Protein AF-A0A7K9T9A7-F1 (afdb_monomer_lite)

pLDDT: mean 86.73, std 12.32, range [51.47, 96.44]

Foldseek 3Di:
DVVVVVVCVVVQDWDAAPVPRDTDNDPVVNVLVVCVVVVDFPAADPVPRDGHSDPVVNVLLVCVVVVDFPDADPVPRDGHGPND

Organism: NCBI:txid1109041

Secondary structure (DSSP, 8-state):
-HHHHHHHHHS---EE-TTT--EESSHHHHHHHTHHHH----EE-TTT--EESSTTHHHHHHHHHTT---EE-TTT--EE-TT-

Structure (mmCIF, N/CA/C/O backbone):
data_AF-A0A7K9T9A7-F1
#
_entry.id  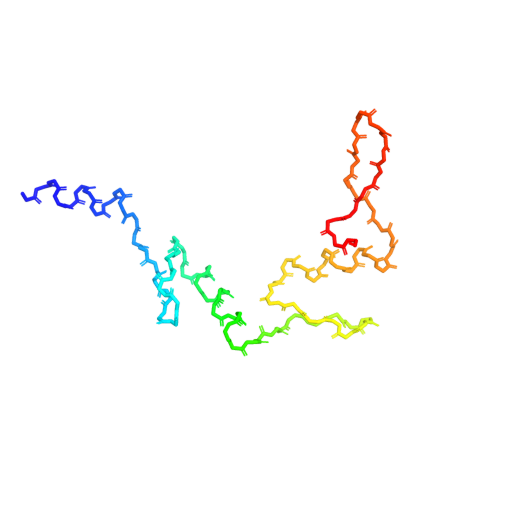 AF-A0A7K9T9A7-F1
#
loop_
_atom_site.group_PDB
_atom_site.id
_atom_site.type_symbol
_atom_site.label_atom_id
_atom_site.label_alt_id
_atom_site.label_comp_id
_atom_site.label_asym_id
_atom_site.label_entity_id
_atom_site.label_seq_id
_atom_site.pdbx_PDB_ins_code
_atom_site.Cartn_x
_atom_site.Cartn_y
_atom_site.Cartn_z
_atom_site.occupancy
_atom_site.B_iso_or_equiv
_atom_site.auth_seq_id
_atom_site.auth_comp_id
_atom_site.auth_asym_id
_atom_site.auth_atom_id
_atom_site.pdbx_PDB_model_num
ATOM 1 N N . SER A 1 1 ? -1.589 7.669 41.281 1.00 61.03 1 SER A N 1
ATOM 2 C CA . SER A 1 1 ? -2.542 8.406 40.418 1.00 61.03 1 SER A CA 1
ATOM 3 C C . SER A 1 1 ? -1.870 9.216 39.301 1.00 61.03 1 SER A C 1
ATOM 5 O O . SER A 1 1 ? -2.457 9.318 38.236 1.00 61.03 1 SER A O 1
ATOM 7 N N . SER A 1 2 ? -0.631 9.715 39.447 1.00 61.81 2 SER A N 1
ATOM 8 C CA . SER A 1 2 ? 0.091 10.383 38.336 1.00 61.81 2 SER A CA 1
ATOM 9 C C . SER A 1 2 ? 0.812 9.430 37.368 1.00 61.81 2 SER A C 1
ATOM 11 O O . SER A 1 2 ? 0.932 9.741 36.187 1.00 61.81 2 SER A O 1
ATOM 13 N N . GLU A 1 3 ? 1.244 8.247 37.819 1.00 60.22 3 GLU A N 1
ATOM 14 C CA . GLU A 1 3 ? 1.948 7.271 36.962 1.00 60.22 3 GLU A CA 1
ATOM 15 C C . GLU A 1 3 ? 1.047 6.601 35.918 1.00 60.22 3 GLU A C 1
ATOM 17 O O . GLU A 1 3 ? 1.513 6.283 34.827 1.00 60.22 3 GLU A O 1
ATOM 22 N N . LEU A 1 4 ? -0.249 6.431 36.210 1.00 60.84 4 LEU A N 1
ATOM 23 C CA . LEU A 1 4 ? -1.214 5.900 35.240 1.00 60.84 4 LEU A CA 1
ATOM 24 C C . LEU A 1 4 ? -1.430 6.890 34.085 1.00 60.84 4 LEU A C 1
ATOM 26 O O . LEU A 1 4 ? -1.385 6.491 32.928 1.00 60.84 4 LEU A O 1
ATOM 30 N N . VAL A 1 5 ? -1.555 8.189 34.385 1.00 60.53 5 VAL A N 1
ATOM 31 C CA . VAL A 1 5 ? -1.706 9.254 33.374 1.00 60.53 5 VAL A CA 1
ATOM 32 C C . VAL A 1 5 ? -0.412 9.466 32.576 1.00 60.53 5 VAL A C 1
ATOM 34 O O . VAL A 1 5 ? -0.459 9.682 31.367 1.00 60.53 5 VAL A O 1
ATOM 37 N N . HIS A 1 6 ? 0.756 9.353 33.217 1.00 60.31 6 HIS A N 1
ATOM 38 C CA . HIS A 1 6 ? 2.050 9.417 32.532 1.00 60.31 6 HIS A CA 1
ATOM 39 C C . HIS A 1 6 ? 2.247 8.242 31.555 1.00 60.31 6 HIS A C 1
ATOM 41 O O . HIS A 1 6 ? 2.704 8.447 30.431 1.00 60.31 6 HIS A O 1
ATOM 47 N N . ASN A 1 7 ? 1.844 7.024 31.936 1.00 54.81 7 ASN A N 1
ATOM 48 C CA . ASN A 1 7 ? 1.906 5.851 31.056 1.00 54.81 7 ASN A CA 1
ATOM 49 C C . ASN A 1 7 ? 0.906 5.913 29.893 1.00 54.81 7 ASN A C 1
ATOM 51 O O . ASN A 1 7 ? 1.249 5.513 28.783 1.00 54.81 7 ASN A O 1
ATOM 55 N N . GLU A 1 8 ? -0.289 6.471 30.096 1.00 54.59 8 GLU A N 1
ATOM 56 C CA . GLU A 1 8 ? -1.260 6.717 29.013 1.00 54.59 8 GLU A CA 1
ATOM 57 C C . GLU A 1 8 ? -0.716 7.697 27.953 1.00 54.59 8 GLU A C 1
ATOM 59 O O . GLU A 1 8 ? -1.122 7.658 26.792 1.00 54.59 8 GLU A O 1
ATOM 64 N N . MET A 1 9 ? 0.241 8.554 28.333 1.00 51.47 9 MET A N 1
ATOM 65 C CA . MET A 1 9 ? 0.904 9.499 27.433 1.00 51.47 9 MET A CA 1
ATOM 66 C C . MET A 1 9 ? 2.057 8.860 26.637 1.00 51.47 9 MET A C 1
ATOM 68 O O . MET A 1 9 ? 2.288 9.241 25.489 1.00 51.47 9 MET A O 1
ATOM 72 N N . HIS A 1 10 ? 2.740 7.852 27.200 1.00 58.72 10 HIS A N 1
ATOM 73 C CA . HIS A 1 10 ? 3.729 7.030 26.477 1.00 58.72 10 HIS A CA 1
ATOM 74 C C . HIS A 1 10 ? 3.068 6.009 25.551 1.00 58.72 10 HIS A C 1
ATOM 76 O O . HIS A 1 10 ? 3.567 5.708 24.464 1.00 58.72 10 HIS A O 1
ATOM 82 N N . VAL A 1 11 ? 1.903 5.499 25.946 1.00 61.38 11 VAL A N 1
ATOM 83 C CA . VAL A 1 11 ? 1.070 4.606 25.140 1.00 61.38 11 VAL A CA 1
ATOM 84 C C . VAL A 1 11 ? 0.092 5.458 24.337 1.00 61.38 11 VAL A C 1
ATOM 86 O O . VAL A 1 11 ? -1.117 5.398 24.539 1.00 61.38 11 VAL A O 1
ATOM 89 N N . GLY A 1 12 ? 0.619 6.272 23.416 1.00 66.94 12 GLY A N 1
ATOM 90 C CA . GLY A 1 12 ? -0.198 7.115 22.540 1.00 66.94 12 GLY A CA 1
ATOM 91 C C . GLY A 1 12 ? -1.423 6.355 22.017 1.00 66.94 12 GLY A C 1
ATOM 92 O O . GLY A 1 12 ? -1.301 5.215 21.564 1.00 66.94 12 GLY A O 1
ATOM 93 N N . LYS A 1 13 ? -2.611 6.963 22.147 1.00 69.31 13 LYS A N 1
ATOM 94 C CA . LYS A 1 13 ? -3.919 6.332 21.900 1.00 69.31 13 LYS A CA 1
ATOM 95 C C . LYS A 1 13 ? -3.907 5.483 20.622 1.00 69.31 13 LYS A C 1
ATOM 97 O O . LYS A 1 13 ? -3.849 6.009 19.510 1.00 69.31 13 LYS A O 1
ATOM 102 N N . LYS A 1 14 ? -3.973 4.158 20.787 1.00 84.44 14 LYS A N 1
ATOM 103 C CA . LYS A 1 14 ? -3.925 3.188 19.685 1.00 84.44 14 LYS A CA 1
ATOM 104 C C . LYS A 1 14 ? -5.322 2.948 19.112 1.00 84.44 14 LYS A C 1
ATOM 106 O O . LYS A 1 14 ? -6.266 2.642 19.835 1.00 84.44 14 LYS A O 1
ATOM 111 N N . TYR A 1 15 ? -5.447 3.034 17.794 1.00 91.12 15 TYR A N 1
ATOM 112 C CA . TYR A 1 15 ? -6.663 2.715 17.050 1.00 91.12 15 TYR A CA 1
ATOM 113 C C . TYR A 1 15 ? -6.656 1.234 16.671 1.00 91.12 15 TYR A C 1
ATOM 115 O O . TYR A 1 15 ? -5.834 0.807 15.858 1.00 91.12 15 TYR A O 1
ATOM 123 N N . LYS A 1 16 ? -7.557 0.445 17.260 1.00 93.94 16 LYS A N 1
ATOM 124 C CA . LYS A 1 16 ? -7.634 -1.006 17.050 1.00 93.94 16 LYS A CA 1
ATOM 125 C C . LYS A 1 16 ? -8.584 -1.356 15.903 1.00 93.94 16 LYS A C 1
ATOM 127 O O . LYS A 1 16 ? -9.693 -0.836 15.826 1.00 93.94 16 LYS A O 1
ATOM 132 N N . CYS A 1 17 ? -8.159 -2.258 15.026 1.00 94.75 17 CYS A N 1
ATOM 133 C CA . CYS A 1 17 ? -9.011 -2.850 14.006 1.00 94.75 17 CYS A CA 1
ATOM 134 C C . CYS A 1 17 ? -9.981 -3.850 14.652 1.00 94.75 17 CYS A C 1
ATOM 136 O O . CYS A 1 17 ? -9.512 -4.766 15.330 1.00 94.75 17 CYS A O 1
ATOM 138 N N . PRO A 1 18 ? -11.302 -3.716 14.441 1.00 93.50 18 PRO A N 1
ATOM 139 C CA . PRO A 1 18 ? -12.275 -4.636 15.024 1.00 93.50 18 PRO A CA 1
ATOM 140 C C . PRO A 1 18 ? -12.221 -6.036 14.393 1.00 93.50 18 PRO A C 1
ATOM 142 O O . PRO A 1 18 ? -12.515 -7.008 15.071 1.00 93.50 18 PRO A O 1
ATOM 145 N N . GLU A 1 19 ? -11.799 -6.149 13.131 1.00 94.38 19 GLU A N 1
ATOM 146 C CA . GLU A 1 19 ? -11.818 -7.415 12.381 1.00 94.38 19 GLU A CA 1
ATOM 147 C C . GLU A 1 19 ? -10.619 -8.319 12.701 1.00 94.38 19 GLU A C 1
ATOM 149 O O . GLU A 1 19 ? -10.743 -9.536 12.695 1.00 94.38 19 GLU A O 1
ATOM 154 N N . CYS A 1 20 ? -9.446 -7.744 12.997 1.00 95.12 20 CYS A N 1
ATOM 155 C CA . CYS A 1 20 ? -8.217 -8.522 13.220 1.00 95.12 20 CYS A CA 1
ATOM 156 C C . CYS A 1 20 ? -7.419 -8.114 14.467 1.00 95.12 20 CYS A C 1
ATOM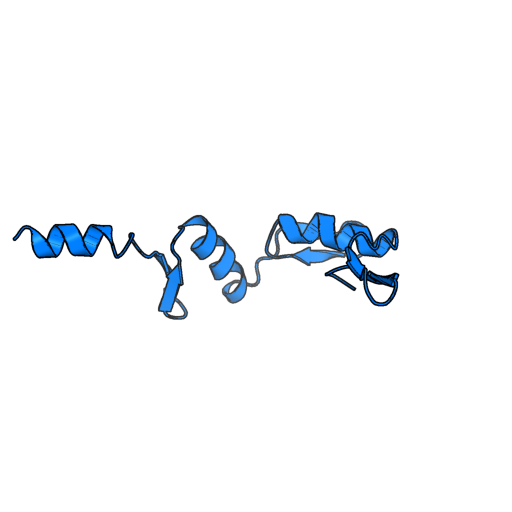 158 O O . CYS A 1 20 ? -6.321 -8.615 14.699 1.00 95.12 20 CYS A O 1
ATOM 160 N N . GLY A 1 21 ? -7.912 -7.151 15.247 1.00 91.75 21 GLY A N 1
ATOM 161 C CA . GLY A 1 21 ? -7.289 -6.708 16.494 1.00 91.75 21 GLY A CA 1
ATOM 162 C C . GLY A 1 21 ? -5.987 -5.909 16.354 1.00 91.75 21 GLY A C 1
ATOM 163 O O . GLY A 1 21 ? -5.447 -5.471 17.372 1.00 91.75 21 GLY A O 1
ATOM 164 N N . LYS A 1 22 ? -5.483 -5.673 15.133 1.00 92.31 22 LYS A N 1
ATOM 165 C CA . LYS A 1 22 ? -4.260 -4.886 14.895 1.00 92.31 22 LYS A CA 1
ATOM 166 C C . LYS A 1 22 ? -4.425 -3.439 15.353 1.00 92.31 22 LYS A C 1
ATOM 168 O O . LYS A 1 22 ? -5.460 -2.825 15.114 1.00 92.31 22 LYS A O 1
ATOM 173 N N . SER A 1 23 ? -3.388 -2.892 15.982 1.00 92.19 23 SER A N 1
ATOM 174 C CA . SER A 1 23 ? -3.378 -1.532 16.527 1.00 92.19 23 SER A CA 1
ATOM 175 C C . SER A 1 23 ? -2.538 -0.583 15.675 1.00 92.19 23 SER A C 1
ATOM 177 O O . SER A 1 23 ? -1.446 -0.942 15.243 1.00 92.19 23 SER A O 1
ATOM 179 N N . PHE A 1 24 ? -3.026 0.641 15.482 1.00 91.38 24 PHE A N 1
ATOM 180 C CA . PHE A 1 24 ? -2.376 1.690 14.695 1.00 91.38 24 PHE A CA 1
ATOM 181 C C . PHE A 1 24 ? -2.233 2.970 15.517 1.00 91.38 24 PHE A C 1
ATOM 183 O O . PHE A 1 24 ? -3.127 3.314 16.284 1.00 91.38 24 PHE A O 1
ATOM 190 N N . MET A 1 25 ? -1.146 3.718 15.320 1.00 89.25 25 MET A N 1
ATOM 191 C CA . MET A 1 25 ? -0.933 5.001 16.013 1.00 89.25 25 MET A CA 1
ATOM 192 C C . MET A 1 25 ? -1.806 6.136 15.460 1.00 89.25 25 MET A C 1
ATOM 194 O O . MET A 1 25 ? -2.036 7.136 16.128 1.00 89.25 25 MET A O 1
ATOM 198 N N . GLN A 1 26 ? -2.304 5.997 14.229 1.00 90.38 26 GLN A N 1
ATOM 199 C CA . GLN A 1 26 ? -3.100 7.019 13.555 1.00 90.38 26 GLN A CA 1
ATOM 200 C C . GLN A 1 26 ? -4.426 6.438 13.067 1.00 90.38 26 GLN A C 1
ATOM 202 O O . GLN A 1 26 ? -4.469 5.340 12.507 1.00 90.38 26 GLN A O 1
ATOM 207 N N . ARG A 1 27 ? -5.507 7.215 13.202 1.00 91.12 27 ARG A N 1
ATOM 208 C CA . ARG A 1 27 ? -6.836 6.829 12.704 1.00 91.12 27 ARG A CA 1
ATOM 209 C C . ARG A 1 27 ? -6.839 6.630 11.188 1.00 91.12 27 ARG A C 1
ATOM 211 O O . ARG A 1 27 ? -7.449 5.688 10.701 1.00 91.12 27 ARG A O 1
ATOM 218 N N . SER A 1 28 ? -6.117 7.477 10.451 1.00 91.69 28 SER A N 1
ATOM 219 C CA . SER A 1 28 ? -5.931 7.359 8.997 1.00 91.69 28 SER A CA 1
ATOM 220 C C . SER A 1 28 ? -5.318 6.012 8.602 1.00 91.69 28 SER A C 1
ATOM 222 O O . SER A 1 28 ? -5.783 5.385 7.650 1.00 91.69 28 SER A O 1
ATOM 224 N N . ALA A 1 29 ? -4.322 5.538 9.356 1.00 92.69 29 ALA A N 1
ATOM 225 C CA . ALA A 1 29 ? -3.688 4.243 9.137 1.00 92.69 29 ALA A CA 1
ATOM 226 C C . ALA A 1 29 ? -4.665 3.085 9.389 1.00 92.69 29 ALA A C 1
ATOM 228 O O . ALA A 1 29 ? -4.719 2.165 8.574 1.00 92.69 29 ALA A O 1
ATOM 229 N N . LEU A 1 30 ? -5.499 3.165 10.435 1.00 94.44 30 LEU A N 1
ATOM 230 C CA . LEU A 1 30 ? -6.577 2.194 10.650 1.00 94.44 30 LEU A CA 1
ATOM 231 C C . LEU A 1 30 ? -7.589 2.201 9.489 1.00 94.44 30 LEU A C 1
ATOM 233 O O . LEU A 1 30 ? -7.922 1.141 8.965 1.00 94.44 30 LEU A O 1
ATOM 237 N N . THR A 1 31 ? -8.048 3.374 9.042 1.00 93.00 31 THR A N 1
ATOM 238 C CA . THR A 1 31 ? -9.004 3.485 7.924 1.00 93.00 31 THR A CA 1
ATOM 239 C C . THR A 1 31 ? -8.437 2.901 6.630 1.00 93.00 31 THR A C 1
ATOM 241 O O . THR A 1 31 ? -9.143 2.227 5.880 1.00 93.00 31 THR A O 1
ATOM 244 N N . ILE A 1 32 ? -7.156 3.152 6.344 1.00 93.75 32 ILE A N 1
ATOM 245 C CA . ILE A 1 32 ? -6.462 2.550 5.202 1.00 93.75 32 ILE A CA 1
ATOM 246 C C . ILE A 1 32 ? -6.373 1.036 5.381 1.00 93.75 32 ILE A C 1
ATOM 248 O O . ILE A 1 32 ? -6.657 0.301 4.440 1.00 93.75 32 ILE A O 1
ATOM 252 N N . HIS A 1 33 ? -6.019 0.568 6.576 1.00 94.00 33 HIS A N 1
ATOM 253 C CA . HIS A 1 33 ? -5.932 -0.852 6.877 1.00 94.00 33 HIS A CA 1
ATOM 254 C C . HIS A 1 33 ? -7.265 -1.575 6.654 1.00 94.00 33 HIS A C 1
ATOM 256 O O . HIS A 1 33 ? -7.268 -2.619 6.020 1.00 94.00 33 HIS A O 1
ATOM 262 N N . GLN A 1 34 ? -8.401 -1.007 7.065 1.00 94.94 34 GLN A N 1
ATOM 263 C CA . GLN A 1 34 ? -9.727 -1.616 6.853 1.00 94.94 34 GLN A CA 1
ATOM 264 C C . GLN A 1 34 ? -10.073 -1.862 5.371 1.00 94.94 34 GLN A C 1
ATOM 266 O O . GLN A 1 34 ? -10.947 -2.668 5.045 1.00 94.94 34 GLN A O 1
ATOM 271 N N . ARG A 1 35 ? -9.369 -1.213 4.435 1.00 94.69 35 ARG A N 1
ATOM 272 C CA . ARG A 1 35 ? -9.521 -1.493 3.001 1.00 94.69 35 ARG A CA 1
ATOM 273 C C . ARG A 1 35 ? -9.071 -2.902 2.617 1.00 94.69 35 ARG A C 1
ATOM 275 O O . ARG A 1 35 ? -9.541 -3.402 1.601 1.00 94.69 35 ARG A O 1
ATOM 282 N N . ILE A 1 36 ? -8.206 -3.548 3.407 1.00 93.50 36 ILE A N 1
ATOM 283 C CA . ILE A 1 36 ? -7.784 -4.930 3.136 1.00 93.50 36 ILE A CA 1
ATOM 284 C C . ILE A 1 36 ? -8.918 -5.926 3.380 1.00 93.50 36 ILE A C 1
ATOM 286 O O . ILE A 1 36 ? -9.032 -6.888 2.634 1.00 93.50 36 ILE A O 1
ATOM 290 N N . HIS A 1 37 ? -9.763 -5.670 4.382 1.00 94.25 37 HIS A N 1
ATOM 291 C CA . HIS A 1 37 ? -10.877 -6.554 4.729 1.00 94.25 37 HIS A CA 1
ATOM 292 C C . HIS A 1 37 ? -12.063 -6.330 3.796 1.00 94.25 37 HIS A C 1
ATOM 294 O O . HIS A 1 37 ? -12.648 -7.268 3.273 1.00 94.25 37 HIS A O 1
ATOM 300 N N . THR A 1 38 ? -12.358 -5.064 3.496 1.00 93.25 38 THR A N 1
ATOM 301 C CA . THR A 1 38 ? -13.459 -4.698 2.588 1.00 93.25 38 THR A CA 1
ATOM 302 C C . THR A 1 38 ? -13.128 -4.865 1.103 1.00 93.25 38 THR A C 1
ATOM 304 O O . THR A 1 38 ? -13.998 -4.676 0.258 1.00 93.25 38 THR A O 1
ATOM 307 N N . GLY A 1 39 ? -11.861 -5.105 0.752 1.00 91.81 39 GLY A N 1
ATOM 308 C CA . GLY A 1 39 ? -11.394 -5.139 -0.637 1.00 91.81 39 GLY A CA 1
ATOM 309 C C . GLY A 1 39 ? -11.469 -3.794 -1.376 1.00 91.81 39 GLY A C 1
ATOM 310 O O . GLY A 1 39 ? -11.196 -3.739 -2.577 1.00 91.81 39 GLY A O 1
ATOM 311 N N . LYS A 1 40 ? -11.816 -2.689 -0.696 1.00 93.56 40 LYS A N 1
ATOM 312 C CA . LYS A 1 40 ? -11.980 -1.369 -1.325 1.00 93.56 40 LYS A CA 1
ATOM 313 C C . LYS A 1 40 ? -10.654 -0.850 -1.883 1.00 93.56 40 LYS A C 1
ATOM 315 O O . LYS A 1 40 ? -9.719 -0.550 -1.142 1.00 93.56 40 LYS A O 1
ATOM 320 N N . LYS A 1 41 ? -10.604 -0.632 -3.196 1.00 93.69 41 LYS A N 1
ATOM 321 C CA . LYS A 1 41 ? -9.439 -0.079 -3.901 1.00 93.69 41 LYS A CA 1
ATOM 322 C C . LYS A 1 41 ? -9.846 1.157 -4.711 1.00 93.69 41 LYS A C 1
ATOM 324 O O . LYS A 1 41 ? -10.063 1.048 -5.911 1.00 93.69 41 LYS A O 1
ATOM 329 N N . PRO A 1 42 ? -9.993 2.327 -4.064 1.00 93.12 42 PRO A N 1
ATOM 330 C CA . PRO A 1 42 ? -1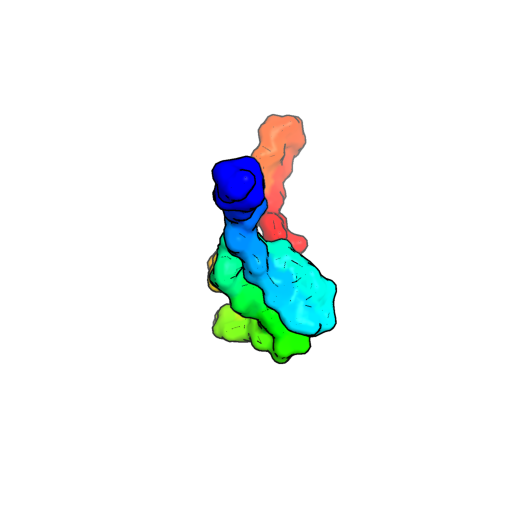0.556 3.512 -4.714 1.00 93.12 42 PRO A CA 1
ATOM 331 C C . PRO A 1 42 ? -9.614 4.171 -5.734 1.00 93.12 42 PRO A C 1
ATOM 333 O O . PRO A 1 42 ? -10.043 5.046 -6.475 1.00 93.12 42 PRO A O 1
ATOM 336 N N . TYR A 1 43 ? -8.333 3.793 -5.772 1.00 95.38 43 TYR A N 1
ATOM 337 C CA . TYR A 1 43 ? -7.345 4.421 -6.647 1.00 95.38 43 TYR A CA 1
ATOM 338 C C . TYR A 1 43 ? -7.056 3.526 -7.848 1.00 95.38 43 TYR A C 1
ATOM 340 O O . TYR A 1 43 ? -6.202 2.648 -7.763 1.00 95.38 43 TYR A O 1
ATOM 348 N N . GLN A 1 44 ? -7.768 3.735 -8.950 1.00 96.44 44 GLN A N 1
ATOM 349 C CA . GLN A 1 44 ? -7.629 2.941 -10.170 1.00 96.44 44 GLN A CA 1
ATOM 350 C C . GLN A 1 44 ? -6.658 3.582 -11.168 1.00 96.44 44 GLN A C 1
ATOM 352 O O . GLN A 1 44 ? -6.672 4.791 -11.393 1.00 96.44 44 GLN A O 1
ATOM 357 N N . CYS A 1 45 ? -5.822 2.758 -11.795 1.00 95.56 45 CYS A N 1
ATOM 358 C CA . CYS A 1 45 ? -5.016 3.139 -12.942 1.00 95.56 45 CYS A CA 1
ATOM 359 C C . CYS A 1 45 ? -5.889 3.178 -14.197 1.00 95.56 45 CYS A C 1
ATOM 361 O O . CYS A 1 45 ? -6.440 2.157 -14.601 1.00 95.56 45 CYS A O 1
ATOM 363 N N . SER A 1 46 ? -5.971 4.340 -14.843 1.00 94.69 46 SER A N 1
ATOM 364 C CA . SER A 1 46 ? -6.719 4.509 -16.093 1.00 94.69 46 SER A CA 1
ATOM 365 C C . SER A 1 46 ? -6.109 3.757 -17.280 1.00 94.69 46 SER A C 1
ATOM 367 O O . SER A 1 46 ? -6.833 3.423 -18.205 1.00 94.69 46 SER A O 1
ATOM 369 N N . GLN A 1 47 ? -4.803 3.467 -17.257 1.00 94.12 47 GLN A N 1
ATOM 370 C CA . GLN A 1 47 ? -4.114 2.807 -18.374 1.00 94.12 47 GLN A CA 1
ATOM 371 C C . GLN A 1 47 ? -4.316 1.285 -18.394 1.00 94.12 47 GLN A C 1
ATOM 373 O O . GLN A 1 47 ? -4.401 0.701 -19.465 1.00 94.12 47 GLN A O 1
ATOM 378 N N . CYS A 1 48 ? -4.388 0.628 -17.229 1.00 94.69 48 CYS A N 1
ATOM 379 C CA . CYS A 1 48 ? -4.440 -0.842 -17.144 1.00 94.69 48 CYS A CA 1
ATOM 380 C C . CYS A 1 48 ? -5.541 -1.393 -16.225 1.00 94.69 48 CYS A C 1
ATOM 382 O O . CYS A 1 48 ? -5.606 -2.598 -15.997 1.00 94.69 48 CYS A O 1
ATOM 384 N N . GLY A 1 49 ? -6.365 -0.531 -15.625 1.00 93.75 49 GLY A N 1
ATOM 385 C CA . GLY A 1 49 ? -7.457 -0.932 -14.735 1.00 93.75 49 GLY A CA 1
ATOM 386 C C . GLY A 1 49 ? -7.033 -1.443 -13.352 1.00 93.75 49 GLY A C 1
ATOM 387 O O . GLY A 1 49 ? -7.898 -1.700 -12.520 1.00 93.75 49 GLY A O 1
ATOM 388 N N . LYS A 1 50 ? -5.729 -1.566 -13.051 1.00 93.75 50 LYS A N 1
ATOM 389 C CA . LYS A 1 50 ? -5.262 -1.981 -11.715 1.00 93.75 50 LYS A CA 1
ATOM 390 C C . LYS A 1 50 ? -5.652 -0.954 -10.653 1.00 93.75 50 LYS A C 1
ATOM 392 O O . LYS A 1 50 ? -5.343 0.226 -10.794 1.00 93.75 50 LYS A O 1
ATOM 397 N N . SER A 1 51 ? -6.240 -1.425 -9.555 1.00 94.38 51 SER A N 1
ATOM 398 C CA . SER A 1 51 ? -6.670 -0.576 -8.440 1.00 94.38 51 SER A CA 1
ATOM 399 C C . SER A 1 51 ? -5.841 -0.786 -7.174 1.00 94.38 51 SER A C 1
ATOM 401 O O . SER A 1 51 ? -5.411 -1.899 -6.864 1.00 94.38 51 SER A O 1
ATOM 403 N N . PHE A 1 52 ? -5.660 0.288 -6.406 1.00 92.19 52 PHE A N 1
ATOM 404 C CA . PHE A 1 52 ? -4.865 0.336 -5.181 1.00 92.19 52 PHE A CA 1
ATOM 405 C C . PHE A 1 52 ? -5.706 0.806 -3.993 1.00 92.19 52 PHE A C 1
ATOM 407 O O . PHE A 1 52 ? -6.614 1.632 -4.119 1.00 92.19 52 PHE A O 1
ATOM 414 N N . GLY A 1 53 ? -5.382 0.286 -2.808 1.00 91.69 53 GLY A N 1
ATOM 415 C CA . GLY A 1 53 ? -6.019 0.688 -1.551 1.00 91.69 53 GLY A CA 1
ATOM 416 C C . GLY A 1 53 ? -5.557 2.058 -1.049 1.00 91.69 53 GLY A C 1
ATOM 417 O O . GLY A 1 53 ? -6.197 2.642 -0.183 1.00 91.69 53 GLY A O 1
ATOM 418 N N . THR A 1 54 ? -4.467 2.606 -1.581 1.00 90.44 54 THR A N 1
ATOM 419 C CA . THR A 1 54 ? -3.766 3.788 -1.056 1.00 90.44 54 THR A CA 1
ATOM 420 C C . THR A 1 54 ? -3.353 4.735 -2.179 1.00 90.44 54 THR A C 1
ATOM 422 O O . THR A 1 54 ? -2.883 4.307 -3.230 1.00 90.44 54 THR A O 1
ATOM 425 N N . LYS A 1 55 ? -3.498 6.047 -1.937 1.00 91.38 55 LYS A N 1
ATOM 426 C CA . LYS A 1 55 ? -3.258 7.092 -2.945 1.00 91.38 55 LYS A CA 1
ATOM 427 C C . LYS A 1 55 ? -1.811 7.118 -3.429 1.00 91.38 55 LYS A C 1
ATOM 429 O O . LYS A 1 55 ? -1.575 7.353 -4.604 1.00 91.38 55 LYS A O 1
ATOM 434 N N . SER A 1 56 ? -0.856 6.878 -2.531 1.00 90.62 56 SER A N 1
ATOM 435 C CA . SER A 1 56 ? 0.579 6.929 -2.830 1.00 90.62 56 SER A CA 1
ATOM 436 C C . SER A 1 56 ? 1.026 5.870 -3.838 1.00 90.62 56 SER A C 1
ATOM 438 O O . SER A 1 56 ? 1.969 6.112 -4.581 1.00 90.62 56 SER A O 1
ATOM 440 N N . TYR A 1 57 ? 0.337 4.729 -3.915 1.00 91.50 57 TYR A N 1
ATOM 441 C CA . TYR A 1 57 ? 0.732 3.621 -4.787 1.00 91.50 57 TYR A CA 1
ATOM 442 C C . TYR A 1 57 ? 0.368 3.852 -6.252 1.00 91.50 57 TYR A C 1
ATOM 444 O O . TYR A 1 57 ? 1.088 3.387 -7.127 1.00 91.50 57 TYR A O 1
ATOM 452 N N . LEU A 1 58 ? -0.700 4.601 -6.534 1.00 93.88 58 LEU A N 1
ATOM 453 C CA . LEU A 1 58 ? -1.123 4.886 -7.904 1.00 93.88 58 LEU A CA 1
ATOM 454 C C . LEU A 1 58 ? -0.059 5.639 -8.735 1.00 93.88 58 LEU A C 1
ATOM 456 O O . LEU A 1 58 ? 0.293 5.135 -9.800 1.00 93.88 58 LEU A O 1
ATOM 460 N N . PRO A 1 59 ? 0.504 6.785 -8.294 1.00 92.75 59 PRO A N 1
ATOM 461 C CA . PRO A 1 59 ? 1.533 7.481 -9.065 1.00 92.75 59 PRO A CA 1
ATOM 462 C C . PRO A 1 59 ? 2.825 6.666 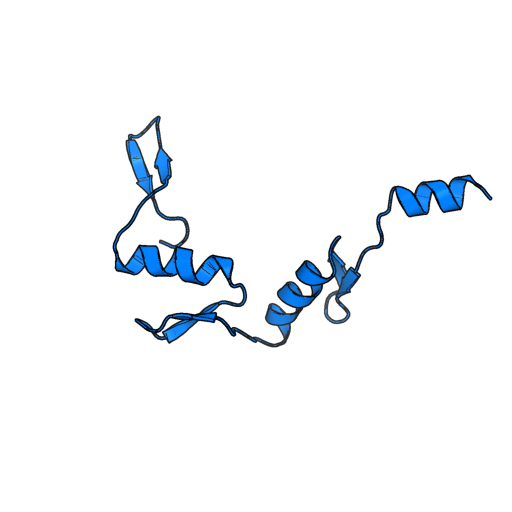-9.171 1.00 92.75 59 PRO A C 1
ATOM 464 O O . PRO A 1 59 ? 3.476 6.685 -10.208 1.00 92.75 59 PRO A O 1
ATOM 467 N N . ILE A 1 60 ? 3.181 5.902 -8.131 1.00 92.06 60 ILE A N 1
ATOM 468 C CA . ILE A 1 60 ? 4.333 4.990 -8.164 1.00 92.06 60 ILE A CA 1
ATOM 469 C C . ILE A 1 60 ? 4.115 3.900 -9.219 1.00 92.06 60 ILE A C 1
ATOM 471 O O . ILE A 1 60 ? 5.020 3.605 -9.992 1.00 92.06 60 ILE A O 1
ATOM 475 N N . HIS A 1 61 ? 2.914 3.328 -9.288 1.00 93.06 61 HIS A N 1
ATOM 476 C CA . HIS A 1 61 ? 2.558 2.363 -10.318 1.00 93.06 61 HIS A CA 1
ATOM 477 C C . HIS A 1 61 ? 2.586 2.981 -11.717 1.00 93.06 61 HIS A C 1
ATOM 479 O O . HIS A 1 61 ? 3.097 2.360 -12.637 1.00 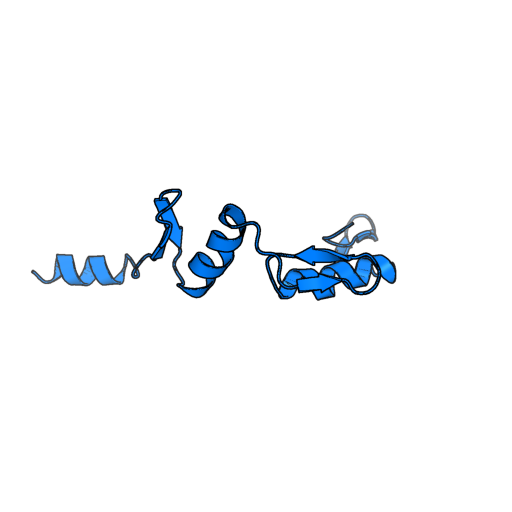93.06 61 HIS A O 1
ATOM 485 N N . GLN A 1 62 ?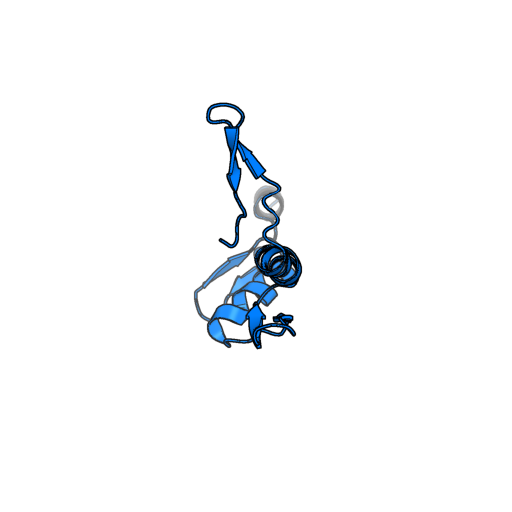 2.115 4.215 -11.900 1.00 92.88 62 GLN A N 1
ATOM 486 C CA . GLN A 1 62 ? 2.147 4.865 -13.216 1.00 92.88 62 GLN A CA 1
ATOM 487 C C . GLN A 1 62 ? 3.564 4.988 -13.801 1.00 92.88 62 GLN A C 1
ATOM 489 O O . GLN A 1 62 ? 3.723 4.973 -15.021 1.00 92.88 62 GLN A O 1
ATOM 494 N N . ARG A 1 63 ? 4.601 5.024 -12.954 1.00 92.56 63 ARG A N 1
ATOM 495 C CA . ARG A 1 63 ? 6.008 4.995 -13.387 1.00 92.56 63 ARG A CA 1
ATOM 496 C C . ARG A 1 63 ? 6.381 3.713 -14.129 1.00 92.56 63 ARG A C 1
ATOM 498 O O . ARG A 1 63 ? 7.252 3.762 -14.993 1.00 92.56 63 ARG A O 1
ATOM 505 N N . THR A 1 64 ? 5.716 2.586 -13.851 1.00 92.00 64 THR A N 1
ATOM 506 C CA . THR A 1 64 ? 5.990 1.316 -14.546 1.00 92.00 64 THR A CA 1
ATOM 507 C C . THR A 1 64 ? 5.593 1.381 -16.015 1.00 92.00 64 THR A C 1
ATOM 509 O O . THR A 1 64 ? 6.289 0.814 -16.847 1.00 92.00 64 THR A O 1
ATOM 512 N N . HIS A 1 65 ? 4.531 2.121 -16.349 1.00 92.12 65 HIS A N 1
ATOM 513 C CA . HIS A 1 65 ? 4.106 2.323 -17.742 1.00 92.12 65 HIS A CA 1
ATOM 514 C C . HIS A 1 65 ? 5.092 3.183 -18.533 1.00 92.12 65 HIS A C 1
ATOM 516 O O . HIS A 1 65 ? 5.222 3.024 -19.740 1.00 92.12 65 HIS A O 1
ATOM 522 N N . ARG A 1 66 ? 5.823 4.074 -17.851 1.00 90.62 66 ARG A N 1
ATOM 523 C CA . ARG A 1 66 ? 6.863 4.923 -18.457 1.00 90.62 66 ARG A CA 1
ATOM 524 C C . ARG A 1 66 ? 8.256 4.285 -18.419 1.00 90.62 66 ARG A C 1
ATOM 526 O O . ARG A 1 66 ? 9.203 4.879 -18.918 1.00 90.62 66 ARG A O 1
ATOM 533 N N . GLY A 1 67 ? 8.402 3.115 -17.790 1.00 88.88 67 GLY A N 1
ATOM 534 C CA . GLY A 1 67 ? 9.704 2.480 -17.569 1.00 88.88 67 GLY A CA 1
ATOM 535 C C . GLY A 1 67 ? 10.639 3.267 -16.637 1.00 88.88 67 GLY A C 1
ATOM 536 O O . GLY A 1 67 ? 11.845 3.025 -16.639 1.00 88.88 67 GLY A O 1
ATOM 537 N N . GLU A 1 68 ? 10.115 4.200 -15.838 1.00 91.12 68 GLU A N 1
ATOM 538 C CA . GLU A 1 68 ? 10.920 5.017 -14.926 1.00 91.12 68 GLU A CA 1
ATOM 539 C C . GLU A 1 68 ? 11.486 4.170 -13.776 1.00 91.12 68 GLU A C 1
ATOM 541 O O . GLU A 1 68 ? 10.755 3.475 -13.062 1.00 91.12 68 GLU A O 1
ATOM 546 N N . LYS A 1 69 ? 12.802 4.272 -13.555 1.00 89.06 69 LYS A N 1
ATOM 547 C CA . LYS A 1 69 ? 13.534 3.567 -12.492 1.00 89.06 69 LYS A CA 1
ATOM 548 C C . LYS A 1 69 ? 14.343 4.566 -11.650 1.00 89.06 69 LYS A C 1
ATOM 550 O O . LYS A 1 69 ? 15.540 4.726 -11.880 1.00 89.06 69 LYS A O 1
ATOM 555 N N . PRO A 1 70 ? 13.691 5.286 -10.717 1.00 87.38 70 PRO A N 1
ATOM 556 C CA . PRO A 1 70 ? 14.309 6.404 -10.000 1.00 87.38 70 PRO A CA 1
ATOM 557 C C . PRO A 1 70 ? 15.301 5.969 -8.915 1.00 87.38 70 PRO A C 1
ATOM 559 O O . PRO A 1 70 ? 16.077 6.789 -8.433 1.00 87.38 70 PRO A O 1
ATOM 562 N N . TYR A 1 71 ? 15.284 4.699 -8.515 1.00 90.38 71 TYR A N 1
ATOM 563 C CA . TYR A 1 71 ? 16.175 4.184 -7.484 1.00 90.38 71 TYR A CA 1
ATOM 564 C C . TYR A 1 71 ? 17.383 3.540 -8.149 1.00 90.38 71 TYR A C 1
ATOM 566 O O . TYR A 1 71 ? 17.220 2.575 -8.892 1.00 90.38 71 TYR A O 1
ATOM 574 N N . LYS A 1 72 ? 18.581 4.067 -7.890 1.00 93.56 72 LYS A N 1
ATOM 575 C CA . LYS A 1 72 ? 19.842 3.555 -8.432 1.00 93.56 72 LYS A CA 1
ATOM 576 C C . LYS A 1 72 ? 20.692 2.977 -7.306 1.00 93.56 72 LYS A C 1
ATOM 578 O O . LYS A 1 72 ? 20.890 3.632 -6.285 1.00 93.56 72 LYS A O 1
ATOM 583 N N . CYS A 1 73 ? 21.211 1.770 -7.501 1.00 93.62 73 CYS A N 1
ATOM 584 C CA . CYS A 1 73 ? 22.240 1.216 -6.629 1.00 93.62 73 CYS A CA 1
ATOM 585 C C . CYS A 1 73 ? 23.581 1.863 -6.971 1.00 93.62 73 CYS A C 1
ATOM 587 O O . CYS A 1 73 ? 24.011 1.810 -8.124 1.00 93.62 73 CYS A O 1
ATOM 589 N N . ASN A 1 74 ? 24.259 2.434 -5.978 1.00 93.69 74 ASN A N 1
ATOM 590 C CA . ASN A 1 74 ? 25.585 3.019 -6.180 1.00 93.69 74 ASN A CA 1
ATOM 591 C C . ASN A 1 74 ? 26.692 1.960 -6.288 1.00 93.69 74 ASN A C 1
ATOM 593 O O . ASN A 1 74 ? 27.712 2.231 -6.905 1.00 93.69 74 ASN A O 1
ATOM 597 N N . GLU A 1 75 ? 26.479 0.755 -5.754 1.00 93.81 75 GLU A N 1
ATOM 598 C CA . GLU A 1 75 ? 27.471 -0.328 -5.790 1.00 93.81 75 GLU A CA 1
ATOM 599 C C . GLU A 1 75 ? 27.463 -1.078 -7.129 1.00 93.81 75 GLU A C 1
ATOM 601 O O . GLU A 1 75 ? 28.509 -1.290 -7.729 1.00 93.81 75 GLU A O 1
ATOM 606 N N . CYS A 1 76 ? 26.282 -1.455 -7.638 1.00 93.81 76 CYS A N 1
ATOM 607 C CA . CYS A 1 76 ? 26.163 -2.205 -8.898 1.00 93.81 76 CYS A CA 1
ATOM 608 C C . CYS A 1 76 ? 25.669 -1.373 -10.094 1.00 93.81 76 CYS A C 1
ATOM 610 O O . CYS A 1 76 ? 25.524 -1.904 -11.193 1.00 93.81 76 CYS A O 1
ATOM 612 N N . GLY A 1 77 ? 25.341 -0.093 -9.895 1.00 89.75 77 GLY A N 1
ATOM 613 C CA . GLY A 1 77 ? 24.891 0.826 -10.948 1.00 89.75 77 GLY A CA 1
ATOM 614 C C . GLY A 1 77 ? 23.479 0.576 -11.496 1.00 89.75 77 GLY A C 1
ATOM 615 O O . GLY A 1 77 ? 22.989 1.385 -12.285 1.00 89.75 77 GLY A O 1
ATOM 616 N N . LYS A 1 78 ? 22.809 -0.513 -11.093 1.00 90.38 78 LYS A N 1
ATOM 617 C CA . LYS A 1 78 ? 21.481 -0.892 -11.598 1.00 90.38 78 LYS A CA 1
ATOM 618 C C . LYS A 1 78 ? 20.393 0.035 -11.062 1.00 90.38 78 LYS A C 1
ATOM 620 O O . LYS A 1 78 ? 20.380 0.360 -9.876 1.00 90.38 78 LYS A O 1
ATOM 625 N N . SER A 1 79 ? 19.448 0.385 -11.932 1.00 91.50 79 SER A N 1
ATOM 626 C CA . SER A 1 79 ? 18.243 1.131 -11.563 1.00 91.50 79 SER A CA 1
ATOM 627 C C . SER A 1 79 ? 17.033 0.209 -11.411 1.00 91.50 79 SER A C 1
ATOM 629 O O . SER A 1 79 ? 16.879 -0.750 -12.171 1.00 91.50 79 SER A O 1
ATOM 631 N N . TYR A 1 80 ? 16.147 0.520 -10.466 1.00 86.81 80 TYR A N 1
ATOM 632 C CA . TYR A 1 80 ? 14.934 -0.238 -10.150 1.00 86.81 80 TYR A CA 1
ATOM 633 C C . TYR A 1 80 ? 13.744 0.680 -9.834 1.00 86.81 80 TYR A C 1
ATOM 635 O O . TYR A 1 80 ? 13.883 1.875 -9.557 1.00 86.81 80 TYR A O 1
ATOM 643 N N . SER A 1 81 ? 12.546 0.102 -9.913 1.00 86.81 81 SER A N 1
ATOM 644 C CA . SER A 1 81 ? 11.289 0.709 -9.480 1.00 86.81 81 SER A CA 1
ATOM 645 C C . SER A 1 81 ? 10.679 -0.172 -8.397 1.00 86.81 81 SER A C 1
ATOM 647 O O . SER A 1 81 ? 10.728 -1.389 -8.494 1.00 86.81 81 SER A O 1
ATOM 649 N N . ILE A 1 82 ? 10.079 0.431 -7.376 1.00 83.31 82 ILE A N 1
ATOM 650 C CA . ILE A 1 82 ? 9.489 -0.287 -6.231 1.00 83.31 82 ILE A CA 1
ATOM 651 C C . ILE A 1 82 ? 8.152 -0.980 -6.557 1.00 83.31 82 ILE A C 1
ATOM 653 O O . ILE A 1 82 ? 7.523 -1.540 -5.666 1.00 83.31 82 ILE A O 1
ATOM 657 N N . MET A 1 83 ? 7.687 -0.897 -7.808 1.00 78.88 83 MET A N 1
ATOM 658 C CA . MET A 1 83 ? 6.442 -1.514 -8.291 1.00 78.88 83 MET A CA 1
ATOM 659 C C . MET A 1 83 ? 6.672 -2.428 -9.504 1.00 78.88 83 MET A C 1
ATOM 661 O O . MET A 1 83 ? 5.708 -2.753 -10.196 1.00 78.88 83 MET A O 1
ATOM 665 N N . SER A 1 84 ? 7.943 -2.743 -9.802 1.00 60.00 84 SER A N 1
ATOM 666 C CA . SER A 1 84 ? 8.334 -3.626 -10.908 1.00 60.00 84 SER A CA 1
ATOM 667 C C . SER A 1 84 ? 7.780 -5.029 -10.732 1.00 60.00 84 SER A C 1
ATOM 669 O O . SER A 1 84 ? 7.948 -5.553 -9.608 1.00 60.00 84 SER A O 1
#

InterPro domains:
  IPR013087 Zinc finger C2H2-type [PF00096] (15-37)
  IPR013087 Zinc finger C2H2-type [PF00096] (43-65)
  IPR013087 Zinc finger C2H2-type [PS00028] (17-37)
  IPR013087 Zinc finger C2H2-type [PS00028] (45-65)
  IPR013087 Zinc finger C2H2-type [PS50157] (15-42)
  IPR013087 Zinc finger C2H2-type [PS50157] (43-70)
  IPR013087 Zinc finger C2H2-type [SM00355] (15-37)
  IPR013087 Zinc finger C2H2-type [SM00355] (43-65)
  IPR036236 Zinc finger C2H2 superfamily [SSF57667] (13-65)
  IPR036236 Zinc finger C2H2 superfamily [SSF57667] (60-83)

Sequence (84 aa):
SSELVHNEMHVGKKYKCPECGKSFMQRSALTIHQRIHTGKKPYQCSQCGKSFGTKSYLPIHQRTHRGEKPYKCNECGKSYSIMS

Radius of gyration: 19.21 Å; chains: 1; bounding box: 41×19×59 Å